Protein AF-A0A0F9GTX6-F1 (afdb_monomer_lite)

Organism: NCBI:txid412755

pLDDT: mean 75.09, std 15.59, range [43.16, 95.75]

Foldseek 3Di:
DVVVLVVLLVLLLLLLVLLVLLVVLQVPDDDDVPDSQVLSVLLSVLSVVLSVLSQVLSVLVVHDRQQPQPPNDDDPNSPPRVSRDDPDDPCVVVLVPDDSLRNLVVSLVSLVVSLVVLVVLLVDPPRDPPPPVSNVSSVSSNVSSVSSSVSSVVVNVVVVVVVVVVVD

Sequence (168 aa):
MNETINAIKQLRLQLDGLGQLVHDLRLCHPGDFSENSAEVTLAETDVFFAKGWCGQLLSQLGQKTPYKNDGKRKGIKDIEPADDHISEFEDEASYGDKNHIQKVDWLRQAIGVHKGQVLQWSMSPHTFVINQHALWCVQQIWIRLTDARMSLGFELQRISEKAEKKST

Secondary structure (DSSP, 8-state):
-HHHHHHHHHHHHHHHHHHHHHHHHHH---SS--S--HHHHHHHHHHHHHHHHHHHHHHHTTPPPS-TTTT---SGGGTS-TT---S--TTHHHHHTS-HHHHHHHHHHHHHHHHHHHHHHHH-TTTSTT-HHHHHHHHHHHHHHHHHHHHHHHHHHHHHHHHHHT--

Radius of gyration: 17.69 Å; chains: 1; bounding box: 44×30×58 Å

Structure (mmCIF, N/CA/C/O backbone):
data_AF-A0A0F9GTX6-F1
#
_entry.id   AF-A0A0F9GTX6-F1
#
loop_
_atom_site.group_PDB
_atom_site.id
_atom_site.type_symbol
_atom_site.label_atom_id
_atom_site.label_alt_id
_atom_site.label_comp_id
_atom_site.label_asym_id
_atom_site.label_entity_id
_atom_site.label_seq_id
_atom_site.pdbx_PDB_ins_code
_atom_site.Cartn_x
_atom_site.Cartn_y
_atom_site.Cartn_z
_atom_site.occupancy
_atom_site.B_iso_or_equiv
_atom_site.auth_seq_id
_atom_site.auth_comp_id
_atom_site.auth_asym_id
_atom_site.auth_atom_id
_atom_site.pdbx_PDB_model_num
ATOM 1 N N . MET A 1 1 ? -20.069 -2.301 12.015 1.00 63.44 1 MET A N 1
ATOM 2 C CA . MET A 1 1 ? -18.790 -2.142 12.752 1.00 63.44 1 MET A CA 1
ATOM 3 C C . MET A 1 1 ? -17.886 -3.367 12.599 1.00 63.44 1 MET A C 1
ATOM 5 O O . MET A 1 1 ? -16.752 -3.193 12.177 1.00 63.44 1 MET A O 1
ATOM 9 N N . ASN A 1 2 ? -18.380 -4.594 12.833 1.00 69.88 2 ASN A N 1
ATOM 10 C CA . ASN A 1 2 ? -17.598 -5.826 12.604 1.00 69.88 2 ASN A CA 1
ATOM 11 C C . ASN A 1 2 ? -17.135 -6.009 11.145 1.00 69.88 2 ASN A C 1
ATOM 13 O O . ASN A 1 2 ? -15.995 -6.396 10.917 1.00 69.88 2 ASN A O 1
ATOM 17 N N . GLU A 1 3 ? -17.969 -5.664 10.162 1.00 77.12 3 GLU A N 1
ATOM 18 C CA . GLU A 1 3 ? -17.599 -5.728 8.737 1.00 77.12 3 GLU A CA 1
ATOM 19 C C . GLU A 1 3 ? -16.444 -4.782 8.386 1.00 77.12 3 GLU A C 1
ATOM 21 O O . GLU A 1 3 ? -15.492 -5.190 7.731 1.00 77.12 3 GLU A O 1
ATOM 26 N N . THR A 1 4 ? -16.468 -3.543 8.890 1.00 78.00 4 THR A N 1
ATOM 27 C CA . THR A 1 4 ? -15.378 -2.570 8.715 1.00 78.00 4 THR A CA 1
ATOM 28 C C . THR A 1 4 ? -14.076 -3.069 9.334 1.00 78.00 4 THR A C 1
ATOM 30 O O . THR A 1 4 ? -13.023 -2.976 8.715 1.00 78.00 4 THR A O 1
ATOM 33 N N . ILE A 1 5 ? -14.139 -3.633 10.543 1.00 80.38 5 ILE A N 1
ATOM 34 C CA . ILE A 1 5 ? -12.968 -4.199 11.223 1.00 80.38 5 ILE A CA 1
ATOM 35 C C . ILE A 1 5 ? -12.374 -5.352 10.407 1.00 80.38 5 ILE A C 1
ATOM 37 O O . ILE A 1 5 ? -11.158 -5.406 10.229 1.00 80.38 5 ILE A O 1
ATOM 41 N N . A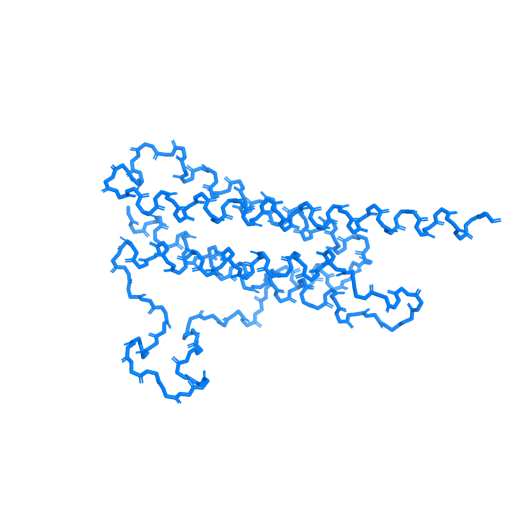SN A 1 6 ? -13.214 -6.245 9.882 1.00 79.75 6 ASN A N 1
ATOM 42 C CA . ASN A 1 6 ? -12.761 -7.338 9.026 1.00 79.75 6 ASN A CA 1
ATOM 43 C C . ASN A 1 6 ? -12.155 -6.813 7.721 1.00 79.75 6 ASN A C 1
ATOM 45 O O . ASN A 1 6 ? -11.093 -7.282 7.328 1.00 79.75 6 ASN A O 1
ATOM 49 N N . ALA A 1 7 ? -12.756 -5.797 7.099 1.00 82.44 7 ALA A N 1
ATOM 50 C CA . ALA A 1 7 ? -12.213 -5.166 5.899 1.00 82.44 7 ALA A CA 1
ATOM 51 C C . ALA A 1 7 ? -10.832 -4.528 6.144 1.00 82.44 7 ALA A C 1
ATOM 53 O O . ALA A 1 7 ? -9.935 -4.680 5.321 1.00 82.44 7 ALA A O 1
ATOM 54 N N . ILE A 1 8 ? -10.618 -3.880 7.296 1.00 83.31 8 ILE A N 1
ATOM 55 C CA . ILE A 1 8 ? -9.309 -3.310 7.663 1.00 83.31 8 ILE A CA 1
ATOM 56 C C . ILE A 1 8 ? -8.273 -4.417 7.914 1.00 83.31 8 ILE A C 1
ATOM 58 O O . ILE A 1 8 ? -7.119 -4.275 7.512 1.00 83.31 8 ILE A O 1
ATOM 62 N N . LYS A 1 9 ? -8.669 -5.530 8.549 1.00 82.56 9 LYS A N 1
ATOM 63 C CA . LYS A 1 9 ? -7.791 -6.699 8.736 1.00 82.56 9 LYS A CA 1
ATOM 64 C C . LYS A 1 9 ? -7.386 -7.319 7.398 1.00 82.56 9 LYS A C 1
ATOM 66 O O . LYS A 1 9 ? -6.206 -7.577 7.196 1.00 82.56 9 LYS A O 1
ATOM 71 N N . GLN A 1 10 ? -8.336 -7.495 6.481 1.00 81.00 10 GLN A N 1
ATOM 72 C CA . GLN A 1 10 ? -8.058 -8.016 5.141 1.00 81.00 10 GLN A CA 1
ATOM 73 C C . GLN A 1 10 ? -7.152 -7.078 4.343 1.00 81.00 10 GLN A C 1
ATOM 75 O O . GLN A 1 10 ? -6.158 -7.529 3.785 1.00 81.00 10 GLN A O 1
ATOM 80 N N . LEU A 1 11 ? -7.412 -5.766 4.375 1.00 84.81 11 LEU A N 1
ATOM 81 C CA . LEU A 1 11 ? -6.535 -4.785 3.737 1.00 84.81 11 LEU A CA 1
ATOM 82 C C . LEU A 1 11 ? -5.106 -4.864 4.289 1.00 84.81 11 LEU A C 1
ATOM 84 O O . LEU A 1 11 ? -4.151 -4.834 3.524 1.00 84.81 11 LEU A O 1
ATOM 88 N N . ARG A 1 12 ? -4.943 -4.976 5.611 1.00 85.25 12 ARG A N 1
ATOM 89 C CA . ARG A 1 12 ? -3.621 -5.091 6.238 1.00 85.25 12 ARG A CA 1
ATOM 90 C C . ARG A 1 12 ? -2.838 -6.294 5.702 1.00 85.25 12 ARG A C 1
ATOM 92 O O . ARG A 1 12 ? -1.656 -6.136 5.414 1.00 85.25 12 ARG A O 1
ATOM 99 N N . LEU A 1 13 ? -3.489 -7.451 5.563 1.00 80.94 13 LEU A N 1
ATOM 100 C CA . LEU A 1 13 ? -2.882 -8.643 4.966 1.00 80.94 13 LEU A CA 1
ATOM 101 C C . LEU A 1 13 ? -2.507 -8.372 3.508 1.00 80.94 13 LEU A C 1
ATOM 103 O O . LEU A 1 13 ? -1.362 -8.558 3.119 1.00 80.94 13 LEU A O 1
ATOM 107 N N . GLN A 1 14 ? -3.437 -7.842 2.715 1.00 81.88 14 GLN A N 1
ATOM 108 C CA . GLN A 1 14 ? -3.191 -7.545 1.303 1.00 81.88 14 GLN A CA 1
ATOM 109 C C . GLN A 1 14 ? -2.011 -6.581 1.099 1.00 81.88 14 GLN A C 1
ATOM 111 O O . GLN A 1 14 ? -1.205 -6.775 0.194 1.00 81.88 14 GLN A O 1
ATOM 116 N N . LE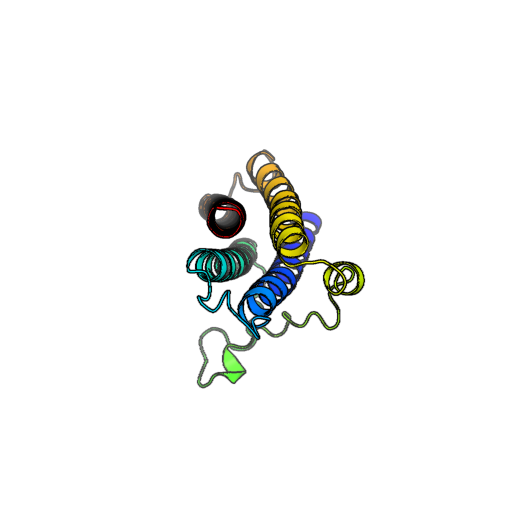U A 1 15 ? -1.861 -5.577 1.967 1.00 85.56 15 LEU A N 1
ATOM 117 C CA . LEU A 1 15 ? -0.717 -4.662 1.943 1.00 85.56 15 LEU A CA 1
ATOM 118 C C . LEU A 1 15 ? 0.602 -5.340 2.316 1.00 85.56 15 LEU A C 1
ATOM 120 O O . LEU A 1 15 ? 1.641 -4.924 1.817 1.00 85.56 15 LEU A O 1
ATOM 124 N N . ASP A 1 16 ? 0.579 -6.365 3.163 1.00 83.12 16 ASP A N 1
ATOM 125 C CA . ASP A 1 16 ? 1.771 -7.153 3.470 1.00 83.12 16 ASP A CA 1
ATOM 126 C C . ASP A 1 16 ? 2.262 -7.924 2.244 1.00 83.12 16 ASP A C 1
ATOM 128 O O . ASP A 1 16 ? 3.421 -7.800 1.855 1.00 83.12 16 ASP A O 1
ATOM 132 N N . GLY A 1 17 ? 1.348 -8.627 1.571 1.00 78.31 17 GLY A N 1
ATOM 133 C CA . GLY A 1 17 ? 1.663 -9.337 0.334 1.00 78.31 17 GLY A CA 1
ATOM 134 C C . GLY A 1 17 ? 2.125 -8.396 -0.779 1.00 78.31 17 GLY A C 1
ATOM 135 O O . GLY A 1 17 ? 3.135 -8.652 -1.423 1.00 78.31 17 GLY A O 1
ATOM 136 N N . LEU A 1 18 ? 1.463 -7.247 -0.956 1.00 82.94 18 LEU A N 1
ATOM 137 C CA . LEU A 1 18 ? 1.922 -6.228 -1.906 1.00 82.94 18 LEU A CA 1
ATOM 138 C C . LEU A 1 18 ? 3.297 -5.667 -1.535 1.00 82.94 18 LEU A C 1
ATOM 140 O O . LEU A 1 18 ? 4.118 -5.462 -2.423 1.00 82.94 18 LEU A O 1
ATOM 144 N N . GLY A 1 19 ? 3.563 -5.439 -0.247 1.00 84.50 19 GLY A N 1
ATOM 145 C CA . GLY A 1 19 ? 4.873 -5.007 0.238 1.00 84.50 19 GLY A CA 1
ATOM 146 C C . GLY A 1 19 ? 5.965 -6.013 -0.118 1.00 84.50 19 GLY A C 1
ATOM 147 O O . GLY A 1 19 ? 7.012 -5.616 -0.626 1.00 84.50 19 GLY A O 1
ATOM 148 N N . GLN A 1 20 ? 5.686 -7.308 0.048 1.00 82.25 20 GLN A N 1
ATOM 149 C CA . GLN A 1 20 ? 6.598 -8.380 -0.346 1.00 82.25 20 GLN A CA 1
ATOM 150 C C . GLN A 1 20 ? 6.825 -8.417 -1.865 1.00 82.25 20 GLN A C 1
ATOM 152 O O . GLN A 1 20 ? 7.965 -8.480 -2.307 1.00 82.25 20 GLN A O 1
ATOM 157 N N . LEU A 1 21 ? 5.781 -8.268 -2.684 1.00 83.50 21 LEU A N 1
ATOM 158 C CA . LEU A 1 21 ? 5.935 -8.244 -4.145 1.00 83.50 21 LEU A CA 1
ATOM 159 C C . LEU A 1 21 ? 6.729 -7.022 -4.646 1.00 83.50 21 LEU A C 1
ATOM 161 O O . LEU A 1 21 ? 7.483 -7.131 -5.619 1.00 83.50 21 LEU A O 1
ATOM 165 N N . VAL A 1 22 ? 6.588 -5.861 -3.990 1.00 83.81 22 VAL A N 1
ATOM 166 C CA . VAL A 1 22 ? 7.416 -4.667 -4.259 1.00 83.81 22 VAL A CA 1
ATOM 167 C C . VAL A 1 22 ? 8.860 -4.896 -3.797 1.00 83.81 22 VAL A C 1
ATOM 169 O O . VAL A 1 22 ? 9.800 -4.498 -4.485 1.00 83.81 22 VAL A O 1
ATOM 172 N N . HIS A 1 23 ? 9.060 -5.573 -2.667 1.00 82.94 23 HIS A N 1
ATOM 173 C CA . HIS A 1 23 ? 10.386 -5.976 -2.207 1.00 82.94 23 HIS A CA 1
ATOM 174 C C . HIS A 1 23 ? 11.064 -6.933 -3.198 1.00 82.94 23 HIS A C 1
ATOM 176 O O . HIS A 1 23 ? 12.230 -6.753 -3.544 1.00 82.94 23 HIS A O 1
ATOM 182 N N . ASP A 1 24 ? 10.332 -7.908 -3.725 1.00 79.38 24 ASP A N 1
ATOM 183 C CA . ASP A 1 24 ? 10.853 -8.862 -4.703 1.00 79.38 24 ASP A CA 1
ATOM 184 C C . ASP A 1 24 ? 11.167 -8.175 -6.035 1.00 79.38 24 ASP A C 1
ATOM 186 O O . ASP A 1 24 ? 12.193 -8.458 -6.657 1.00 79.38 24 ASP A O 1
ATOM 190 N N . LEU A 1 25 ? 10.352 -7.190 -6.439 1.00 79.44 25 LEU A N 1
ATOM 191 C CA . LEU A 1 25 ? 10.641 -6.330 -7.589 1.00 79.44 25 LEU A CA 1
ATOM 192 C C . LEU A 1 25 ? 12.011 -5.651 -7.455 1.00 79.44 25 LEU A C 1
ATOM 194 O O . LEU A 1 25 ? 12.743 -5.561 -8.440 1.00 79.44 25 LEU A O 1
ATOM 198 N N . ARG A 1 26 ? 12.364 -5.211 -6.242 1.00 73.75 26 ARG A N 1
ATOM 199 C CA . ARG A 1 26 ? 13.673 -4.625 -5.925 1.00 73.75 26 ARG A CA 1
ATOM 200 C C . ARG A 1 26 ? 14.804 -5.653 -6.036 1.00 73.75 26 ARG A C 1
ATOM 202 O O . ARG A 1 26 ? 15.900 -5.303 -6.458 1.00 73.75 26 ARG A O 1
ATOM 209 N N . LEU A 1 27 ? 14.565 -6.909 -5.653 1.00 69.44 27 LEU A N 1
ATOM 210 C CA . LEU A 1 27 ? 15.589 -7.963 -5.621 1.00 69.44 27 LEU A CA 1
ATOM 211 C C . LEU A 1 27 ? 15.826 -8.662 -6.973 1.00 69.44 27 LEU A C 1
ATOM 213 O O . LEU A 1 27 ? 16.915 -9.189 -7.198 1.00 69.44 27 LEU A O 1
ATOM 217 N N . CYS A 1 28 ? 14.855 -8.666 -7.892 1.00 60.03 28 CYS A N 1
ATOM 218 C CA . CYS A 1 28 ? 14.919 -9.380 -9.177 1.00 60.03 28 CYS A CA 1
ATOM 219 C C . CYS A 1 28 ? 15.858 -8.769 -10.252 1.00 60.03 28 CYS A C 1
ATOM 221 O O . CYS A 1 28 ? 15.598 -8.927 -11.446 1.00 60.03 28 CYS A O 1
ATOM 223 N N . HIS A 1 29 ? 16.973 -8.125 -9.887 1.00 54.94 29 HIS A N 1
ATOM 224 C CA . HIS A 1 29 ? 17.913 -7.527 -10.849 1.00 54.94 29 HIS A CA 1
ATOM 225 C C . HIS A 1 29 ? 19.260 -8.274 -10.980 1.00 54.94 29 HIS A C 1
ATOM 227 O O . HIS A 1 29 ? 20.263 -7.838 -10.412 1.00 54.94 29 HIS A O 1
ATOM 233 N N . PRO A 1 30 ? 19.360 -9.326 -11.817 1.00 43.56 30 PRO A N 1
ATOM 234 C CA . PRO A 1 30 ? 20.622 -9.754 -12.403 1.00 43.56 30 PRO A CA 1
ATOM 235 C C . PRO A 1 30 ? 20.769 -9.126 -13.806 1.00 43.56 30 PRO A C 1
ATOM 237 O O . PRO A 1 30 ? 20.294 -9.679 -14.792 1.00 43.56 30 PRO A O 1
ATOM 240 N N . GLY A 1 31 ? 21.421 -7.960 -13.905 1.00 44.38 31 GLY A N 1
ATOM 241 C CA . GLY A 1 31 ? 21.906 -7.402 -15.182 1.00 44.38 31 GLY A CA 1
ATOM 242 C C . GLY A 1 31 ? 21.408 -5.995 -15.548 1.00 44.38 31 GLY A C 1
ATOM 243 O O . GLY A 1 31 ? 20.209 -5.755 -15.649 1.00 44.38 31 GLY A O 1
ATOM 244 N N . ASP A 1 32 ? 22.367 -5.085 -15.770 1.00 45.84 32 ASP A N 1
ATOM 245 C CA . ASP A 1 32 ? 22.337 -3.778 -16.471 1.00 45.84 32 ASP A CA 1
ATOM 246 C C . ASP A 1 32 ? 21.283 -2.704 -16.124 1.00 45.84 32 ASP A C 1
ATOM 248 O O . ASP A 1 32 ? 21.418 -1.553 -16.539 1.00 45.84 32 ASP A O 1
ATOM 252 N N . PHE A 1 33 ? 20.274 -3.015 -15.315 1.00 51.44 33 PHE A N 1
ATOM 253 C CA . PHE A 1 33 ? 19.375 -2.045 -14.677 1.00 51.44 33 PHE A CA 1
ATOM 254 C C . PHE A 1 33 ? 19.726 -1.875 -13.190 1.00 51.44 33 PHE A C 1
ATOM 256 O O . PHE A 1 33 ? 18.849 -1.647 -12.365 1.00 51.44 33 PHE A O 1
ATOM 263 N N . SER A 1 34 ? 21.018 -2.005 -12.860 1.00 44.06 34 SER A N 1
ATOM 264 C CA . SER A 1 34 ? 21.609 -2.252 -11.532 1.00 44.06 34 SER A CA 1
ATOM 265 C C . SER A 1 34 ? 21.474 -1.137 -10.488 1.00 44.06 34 SER A C 1
ATOM 267 O O . SER A 1 34 ? 22.258 -1.076 -9.545 1.00 44.06 34 SER A O 1
ATOM 269 N N . GLU A 1 35 ? 20.505 -0.250 -10.624 1.00 52.47 35 GLU A N 1
ATOM 270 C CA . GLU A 1 35 ? 20.173 0.694 -9.572 1.00 52.47 35 GLU A CA 1
ATOM 271 C C . GLU A 1 35 ? 18.792 0.324 -9.073 1.00 52.47 35 GLU A C 1
ATOM 273 O O . GLU A 1 35 ? 17.799 0.630 -9.750 1.00 52.47 35 GLU A O 1
ATOM 278 N N . ASN A 1 36 ? 18.765 -0.327 -7.899 1.00 59.59 36 ASN A N 1
ATOM 279 C CA . ASN A 1 36 ? 17.603 -0.355 -7.017 1.00 59.59 36 ASN A CA 1
ATOM 280 C C . ASN A 1 36 ? 16.967 1.022 -7.094 1.00 59.59 36 ASN A C 1
ATOM 282 O O . ASN A 1 36 ? 17.553 2.006 -6.636 1.00 59.59 36 ASN A O 1
ATOM 286 N N . SER A 1 37 ? 15.823 1.094 -7.759 1.00 71.50 37 SER A N 1
ATOM 287 C CA . SER A 1 37 ? 15.142 2.357 -7.932 1.00 71.50 37 SER A CA 1
ATOM 288 C C . SER A 1 37 ? 14.826 2.887 -6.536 1.00 71.50 37 SER A C 1
ATOM 290 O O . SER A 1 37 ? 14.237 2.189 -5.697 1.00 71.50 37 SER A O 1
ATOM 292 N N . ALA A 1 38 ? 15.280 4.110 -6.259 1.00 83.75 38 ALA A N 1
ATOM 293 C CA . ALA A 1 38 ? 14.916 4.796 -5.030 1.00 83.75 38 ALA A CA 1
ATOM 294 C C . ALA A 1 38 ? 13.385 4.866 -4.929 1.00 83.75 38 ALA A C 1
ATOM 296 O O . ALA A 1 38 ? 12.826 4.721 -3.850 1.00 83.75 38 ALA A O 1
ATOM 297 N N . GLU A 1 39 ? 12.711 4.971 -6.072 1.00 87.44 39 GLU A N 1
ATOM 298 C CA . GLU A 1 39 ? 11.265 4.970 -6.226 1.00 87.44 39 GLU A CA 1
ATOM 299 C C . GLU A 1 39 ? 10.623 3.626 -5.827 1.00 87.44 39 GLU A C 1
ATOM 301 O O . GLU A 1 39 ? 9.638 3.623 -5.094 1.00 87.44 39 GLU A O 1
ATOM 306 N N . VAL A 1 40 ? 11.190 2.476 -6.204 1.00 85.75 40 VAL A N 1
ATOM 307 C CA . VAL A 1 40 ? 10.708 1.152 -5.759 1.00 85.75 40 VAL A CA 1
ATOM 308 C C . VAL A 1 40 ? 10.889 0.993 -4.247 1.00 85.75 40 VAL A C 1
ATOM 310 O O . VAL A 1 40 ? 10.001 0.483 -3.568 1.00 85.75 40 VAL A O 1
ATOM 313 N N . THR A 1 41 ? 11.995 1.499 -3.695 1.00 87.06 41 THR A N 1
ATOM 314 C CA . THR A 1 41 ? 12.255 1.478 -2.243 1.00 87.06 41 THR A CA 1
ATOM 315 C C . THR A 1 41 ? 11.286 2.384 -1.474 1.00 87.06 41 THR A C 1
ATOM 317 O O . THR A 1 41 ? 10.803 2.026 -0.396 1.00 87.06 41 THR A O 1
ATOM 320 N N . LEU A 1 42 ? 10.973 3.558 -2.025 1.00 89.81 42 LEU A N 1
ATOM 321 C CA . LEU A 1 42 ? 9.962 4.461 -1.479 1.00 89.81 42 LEU A CA 1
ATOM 322 C C . LEU A 1 42 ? 8.574 3.818 -1.534 1.00 89.81 42 LEU A C 1
ATOM 324 O O . LEU A 1 42 ? 7.867 3.826 -0.530 1.00 89.81 42 LEU A O 1
ATOM 328 N N . ALA A 1 43 ? 8.224 3.175 -2.652 1.00 91.12 43 ALA A N 1
ATOM 329 C CA . ALA A 1 43 ? 6.962 2.457 -2.788 1.00 91.12 43 ALA A CA 1
ATOM 330 C C . ALA A 1 43 ? 6.822 1.330 -1.756 1.00 91.12 43 ALA A C 1
ATOM 332 O O . ALA A 1 43 ? 5.786 1.232 -1.102 1.00 91.12 43 ALA A O 1
ATOM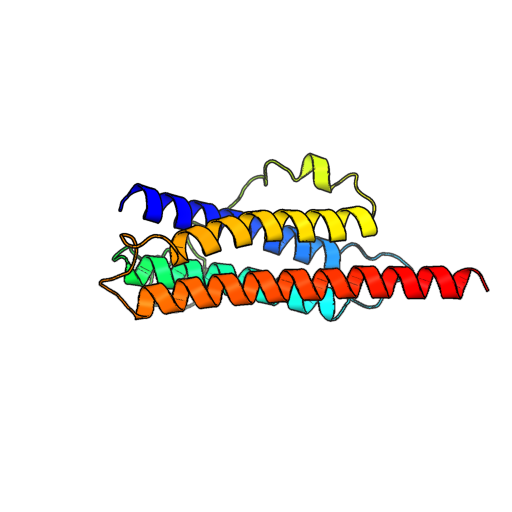 333 N N . GLU A 1 44 ? 7.869 0.523 -1.563 1.00 90.50 44 GLU A N 1
ATOM 334 C CA . GLU A 1 44 ? 7.924 -0.523 -0.534 1.00 90.50 44 GLU A CA 1
ATOM 335 C C . GLU A 1 44 ? 7.672 0.066 0.861 1.00 90.50 44 GLU A C 1
ATOM 337 O O . GLU A 1 44 ? 6.803 -0.389 1.609 1.00 90.50 44 GLU A O 1
ATOM 342 N N . THR A 1 45 ? 8.408 1.130 1.188 1.00 89.62 45 THR A N 1
ATOM 343 C CA . THR A 1 45 ? 8.328 1.813 2.483 1.00 89.62 45 THR A CA 1
ATOM 344 C C . THR A 1 45 ? 6.922 2.348 2.746 1.00 89.62 45 THR A C 1
ATOM 346 O O . THR A 1 45 ? 6.364 2.139 3.826 1.00 89.62 45 THR A O 1
ATOM 349 N N . ASP A 1 46 ? 6.317 3.008 1.760 1.00 93.12 46 ASP A N 1
ATOM 350 C CA . ASP A 1 46 ? 4.982 3.578 1.894 1.00 93.12 46 ASP A CA 1
ATOM 351 C C . ASP A 1 46 ? 3.897 2.497 2.014 1.00 93.12 46 ASP A C 1
ATOM 353 O O . ASP A 1 46 ? 2.975 2.651 2.821 1.00 93.12 46 ASP A O 1
ATOM 357 N N . VAL A 1 47 ? 4.018 1.368 1.306 1.00 89.56 47 VAL A N 1
ATOM 358 C CA . VAL A 1 47 ? 3.098 0.227 1.463 1.00 89.56 47 VAL A CA 1
ATOM 359 C C . VAL A 1 47 ? 3.173 -0.345 2.884 1.00 89.56 47 VAL A C 1
ATOM 361 O O . VAL A 1 47 ? 2.136 -0.531 3.532 1.00 89.56 47 VAL A O 1
ATOM 364 N N . PHE A 1 48 ? 4.376 -0.536 3.434 1.00 89.06 48 PHE A N 1
ATOM 365 C CA . PHE A 1 48 ? 4.527 -0.996 4.818 1.00 89.06 48 PHE A CA 1
ATOM 366 C C . PHE A 1 48 ? 4.054 0.036 5.849 1.00 89.06 48 PHE A C 1
ATOM 368 O O . PHE A 1 48 ? 3.466 -0.335 6.871 1.00 89.06 48 PHE A O 1
ATOM 375 N N . PHE A 1 49 ? 4.219 1.335 5.593 1.00 91.56 49 PHE A N 1
ATOM 376 C CA . PHE A 1 49 ? 3.629 2.359 6.454 1.00 91.56 49 PHE A CA 1
ATOM 377 C C . PHE A 1 49 ? 2.102 2.355 6.398 1.00 91.56 49 PHE A C 1
ATOM 379 O O . PHE A 1 49 ? 1.466 2.462 7.450 1.00 91.56 49 PHE A O 1
ATOM 386 N N . ALA A 1 50 ? 1.494 2.172 5.223 1.00 91.62 50 ALA A N 1
ATOM 387 C CA . ALA A 1 50 ? 0.046 2.012 5.100 1.00 91.62 50 ALA A CA 1
ATOM 388 C C . ALA A 1 50 ? -0.455 0.809 5.923 1.00 91.62 50 ALA A C 1
ATOM 390 O O . ALA A 1 50 ? -1.436 0.927 6.665 1.00 91.62 50 ALA A O 1
ATOM 391 N N . LYS A 1 51 ? 0.267 -0.320 5.884 1.00 89.06 51 LYS A N 1
ATOM 392 C CA . LYS A 1 51 ? 0.008 -1.493 6.736 1.00 89.06 51 LYS A CA 1
ATOM 393 C C . LYS A 1 51 ? 0.096 -1.148 8.230 1.00 89.06 51 LYS A C 1
ATOM 395 O O . LYS A 1 51 ? -0.794 -1.507 9.006 1.00 89.06 51 LYS A O 1
ATOM 400 N N . GLY A 1 52 ? 1.129 -0.411 8.642 1.00 88.38 52 GLY A N 1
ATOM 401 C CA . GLY A 1 52 ? 1.294 0.063 10.020 1.00 88.38 52 GLY A CA 1
ATOM 402 C C . GLY A 1 52 ? 0.112 0.915 10.498 1.00 88.38 52 GLY A C 1
ATOM 403 O O . GLY A 1 52 ? -0.445 0.668 11.573 1.00 88.38 52 GLY A O 1
ATOM 404 N N . TRP A 1 53 ? -0.345 1.851 9.665 1.00 90.56 53 TRP A N 1
ATOM 405 C CA . TRP A 1 53 ? -1.518 2.678 9.956 1.00 90.56 53 TRP A CA 1
ATOM 406 C C . TRP A 1 53 ? -2.826 1.882 10.015 1.00 90.56 53 TRP A C 1
ATOM 408 O O . TRP A 1 53 ? -3.691 2.224 10.821 1.00 90.56 53 TRP A O 1
ATOM 418 N N . CYS A 1 54 ? -2.963 0.782 9.266 1.00 87.06 54 CYS A N 1
ATOM 419 C CA . CYS A 1 54 ? -4.085 -0.149 9.444 1.00 87.06 54 CYS A CA 1
ATOM 420 C C . CYS A 1 54 ? -4.081 -0.765 10.852 1.00 87.06 54 CYS A C 1
ATOM 422 O O . CYS A 1 54 ? -5.125 -0.868 11.493 1.00 87.06 54 CYS A O 1
ATOM 424 N N . GLY A 1 55 ? -2.905 -1.125 11.376 1.00 85.50 55 GLY A N 1
ATOM 425 C CA . GLY A 1 55 ? -2.754 -1.578 12.762 1.00 85.50 55 GLY A CA 1
ATOM 426 C C . GLY A 1 55 ? -3.164 -0.518 13.785 1.00 85.50 55 GLY A C 1
ATOM 427 O O . GLY A 1 55 ? -3.890 -0.821 14.734 1.00 85.50 55 GLY A O 1
ATOM 428 N N . GLN A 1 56 ? -2.752 0.730 13.562 1.00 86.75 56 GLN A N 1
ATOM 429 C CA . GLN A 1 56 ? -3.136 1.845 14.424 1.00 86.75 56 GLN A CA 1
ATOM 430 C C . GLN A 1 56 ? -4.648 2.100 14.382 1.00 86.75 56 GLN A C 1
ATOM 432 O O . GLN A 1 56 ? -5.269 2.278 15.429 1.00 86.75 56 GLN A O 1
ATOM 437 N N . LEU A 1 57 ? -5.258 2.042 13.197 1.00 87.00 57 LEU A N 1
ATOM 438 C CA . LEU A 1 57 ? -6.702 2.174 13.018 1.00 87.00 57 LEU A CA 1
ATOM 439 C C . LEU A 1 57 ? -7.473 1.088 13.782 1.00 87.00 57 LEU A C 1
ATOM 441 O O . LEU A 1 57 ? -8.438 1.393 14.478 1.00 87.00 57 LEU A O 1
ATOM 445 N N . LEU A 1 58 ? -7.024 -0.168 13.710 1.00 84.81 58 LEU A N 1
ATOM 446 C CA . LEU A 1 58 ? -7.620 -1.276 14.463 1.00 84.81 58 LEU A CA 1
ATOM 447 C C . LEU A 1 58 ? -7.545 -1.047 15.980 1.00 84.81 58 LEU A C 1
ATOM 449 O O . LEU A 1 58 ? -8.533 -1.279 16.676 1.00 84.81 58 LEU A O 1
ATOM 453 N N . SER A 1 59 ? -6.417 -0.529 16.475 1.00 83.88 59 SER A N 1
ATOM 454 C CA . SER A 1 59 ? -6.254 -0.150 17.885 1.00 83.88 59 SER A CA 1
ATOM 455 C C . SER A 1 59 ? -7.266 0.923 18.309 1.00 83.88 59 SER A C 1
ATOM 457 O O . SER A 1 59 ? -7.935 0.781 19.333 1.00 83.88 59 SER A O 1
ATOM 459 N N . GLN A 1 60 ? -7.482 1.947 17.474 1.00 83.31 60 GLN A N 1
ATOM 460 C CA . GLN A 1 60 ? -8.499 2.980 17.726 1.00 83.31 60 GLN A CA 1
ATOM 461 C C . GLN A 1 60 ? -9.937 2.444 17.724 1.00 83.31 60 GLN A C 1
ATOM 463 O O . GLN A 1 60 ? -10.815 3.036 18.349 1.00 83.31 60 GLN A O 1
ATOM 468 N N . LEU A 1 61 ? -10.178 1.322 17.044 1.00 81.38 61 LEU A N 1
ATOM 469 C CA . LEU A 1 61 ? -11.459 0.613 17.016 1.00 81.38 61 LEU A CA 1
ATOM 470 C C . LEU A 1 61 ? -11.598 -0.425 18.145 1.00 81.38 61 LEU A C 1
ATOM 472 O O . LEU A 1 61 ? -12.518 -1.243 18.124 1.00 81.38 61 LEU A O 1
ATOM 476 N N . GLY A 1 62 ? -10.690 -0.417 19.126 1.00 79.19 62 GLY A N 1
ATOM 477 C CA . GLY A 1 62 ? -10.732 -1.310 20.285 1.00 79.19 62 GLY A CA 1
ATOM 478 C C . GLY A 1 62 ? -10.349 -2.758 19.974 1.00 79.19 62 GLY A C 1
ATOM 479 O O . GLY A 1 62 ? -10.601 -3.647 20.787 1.00 79.19 62 GLY A O 1
ATOM 480 N N . GLN A 1 63 ? -9.753 -3.026 18.809 1.00 78.88 63 GLN A N 1
ATOM 481 C CA . GLN A 1 63 ? -9.175 -4.335 18.515 1.00 78.88 63 GLN A CA 1
ATOM 482 C C . GLN A 1 63 ? -7.801 -4.446 19.174 1.00 78.88 63 GLN A C 1
ATOM 484 O O . GLN A 1 63 ? -7.022 -3.493 19.174 1.00 78.88 63 GLN A O 1
ATOM 489 N N . LYS A 1 64 ? -7.482 -5.630 19.714 1.00 65.94 64 LYS A N 1
ATOM 490 C CA . LYS A 1 64 ? -6.116 -5.914 20.164 1.00 65.94 64 LYS A CA 1
ATOM 491 C C . LYS A 1 64 ? -5.166 -5.734 18.983 1.00 65.94 64 LYS A C 1
ATOM 493 O O . LYS A 1 64 ? -5.450 -6.199 17.879 1.00 65.94 64 LYS A O 1
ATOM 498 N N . THR A 1 65 ? -4.056 -5.044 19.224 1.00 56.34 65 THR A N 1
ATOM 499 C CA . THR A 1 65 ? -2.957 -4.981 18.265 1.00 56.34 65 THR A CA 1
ATOM 500 C C . THR A 1 65 ? -2.478 -6.416 17.989 1.00 56.34 65 THR A C 1
ATOM 502 O O . THR A 1 65 ? -2.491 -7.248 18.898 1.00 56.34 65 THR A O 1
ATOM 505 N N . PRO A 1 66 ? -2.063 -6.751 16.757 1.00 54.25 66 PRO A N 1
ATOM 506 C CA . PRO A 1 66 ? -1.658 -8.121 16.411 1.00 54.25 66 PRO A CA 1
ATOM 507 C C . PRO A 1 66 ? -0.308 -8.531 17.023 1.00 54.25 66 PRO A C 1
ATOM 509 O O . PRO A 1 66 ? 0.196 -9.623 16.771 1.00 54.25 66 PRO A O 1
ATOM 512 N N . TYR A 1 67 ? 0.299 -7.672 17.845 1.00 52.59 67 TYR A N 1
ATOM 513 C CA . TYR A 1 67 ? 1.517 -7.976 18.585 1.00 52.59 67 TYR A CA 1
ATOM 514 C C . TYR A 1 67 ? 1.144 -8.619 19.922 1.00 52.59 67 TYR A C 1
ATOM 516 O O . TYR A 1 67 ? 0.587 -7.966 20.805 1.00 52.59 67 TYR A O 1
ATOM 524 N N . LYS A 1 68 ? 1.480 -9.903 20.092 1.00 49.22 68 LYS A N 1
ATOM 525 C CA . LYS A 1 68 ? 1.154 -10.686 21.301 1.00 49.22 68 LYS A CA 1
ATOM 526 C C . LYS A 1 68 ? 1.649 -10.047 22.611 1.00 49.22 68 LYS A C 1
ATOM 528 O O . LYS A 1 68 ? 1.024 -10.261 23.645 1.00 49.22 68 LYS A O 1
ATOM 533 N N . ASN A 1 69 ? 2.729 -9.256 22.565 1.00 48.53 69 ASN A N 1
ATOM 534 C CA . ASN A 1 69 ? 3.448 -8.731 23.735 1.00 48.53 69 ASN A CA 1
ATOM 535 C C . ASN A 1 69 ? 3.541 -7.193 23.766 1.00 48.53 69 ASN A C 1
ATOM 537 O O . ASN A 1 69 ? 4.601 -6.628 24.050 1.00 48.53 69 ASN A O 1
ATOM 541 N N . ASP A 1 70 ? 2.450 -6.484 23.479 1.00 45.41 70 ASP A N 1
ATOM 542 C CA . ASP A 1 70 ? 2.435 -5.022 23.583 1.00 45.41 70 ASP A CA 1
ATOM 543 C C . ASP A 1 70 ? 2.775 -4.543 25.017 1.00 45.41 70 ASP A C 1
ATOM 545 O O . ASP A 1 70 ? 2.208 -5.020 25.999 1.00 45.41 70 ASP A O 1
ATOM 549 N N . GLY A 1 71 ? 3.767 -3.654 25.157 1.00 49.78 71 GLY A N 1
ATOM 550 C CA . GLY A 1 71 ? 4.247 -3.146 26.455 1.00 49.78 71 GLY A CA 1
ATOM 551 C C . GLY A 1 71 ? 5.210 -4.043 27.259 1.00 49.78 71 GLY A C 1
ATOM 552 O O . GLY A 1 71 ? 5.673 -3.619 28.317 1.00 49.78 71 GLY A O 1
ATOM 553 N N . LYS A 1 72 ? 5.560 -5.253 26.789 1.00 55.44 72 LYS A N 1
ATOM 554 C CA . LYS A 1 72 ? 6.533 -6.160 27.455 1.00 55.44 72 LYS A CA 1
ATOM 555 C C . LYS A 1 72 ? 7.563 -6.771 26.492 1.00 55.44 72 LYS A C 1
ATOM 557 O O . LYS A 1 72 ? 8.034 -7.887 26.701 1.00 55.44 72 LYS A O 1
ATOM 562 N N . ARG A 1 73 ? 7.896 -6.047 25.425 1.00 63.94 73 ARG A N 1
ATOM 563 C CA . ARG A 1 73 ? 8.760 -6.520 24.332 1.00 63.94 73 ARG A CA 1
ATOM 564 C C . ARG A 1 73 ? 10.223 -6.572 24.784 1.00 63.94 73 ARG A C 1
ATOM 566 O O . ARG A 1 73 ? 10.710 -5.596 25.353 1.00 63.94 73 ARG A O 1
ATOM 573 N N . LYS A 1 74 ? 10.921 -7.686 24.536 1.00 54.97 74 LYS A N 1
ATOM 574 C CA . LYS A 1 74 ? 12.348 -7.863 24.870 1.00 54.97 74 LYS A CA 1
ATOM 575 C C . LYS A 1 74 ? 13.212 -8.266 23.669 1.00 54.97 74 LYS A C 1
ATOM 577 O O . LYS A 1 74 ? 14.422 -8.070 23.733 1.00 54.97 74 LYS A O 1
ATOM 582 N N . GLY A 1 75 ? 12.630 -8.777 22.580 1.00 50.22 75 GLY A N 1
ATOM 583 C CA . GLY A 1 75 ? 13.373 -9.131 21.363 1.00 50.22 75 GLY A CA 1
ATOM 584 C C . GLY A 1 75 ? 12.558 -9.084 20.064 1.00 50.22 75 GLY A C 1
ATOM 585 O O . GLY A 1 75 ? 11.360 -8.821 20.076 1.00 50.22 75 GLY A O 1
ATOM 586 N N . ILE A 1 76 ? 13.220 -9.364 18.930 1.00 51.78 76 ILE A N 1
ATOM 587 C CA . ILE A 1 76 ? 12.636 -9.310 17.568 1.00 51.78 76 ILE A CA 1
ATOM 588 C C . ILE A 1 76 ? 11.405 -10.229 17.427 1.00 51.78 76 ILE A C 1
ATOM 590 O O . ILE A 1 76 ? 10.414 -9.870 16.807 1.00 51.78 76 ILE A O 1
ATOM 594 N N . LYS A 1 77 ? 11.403 -11.383 18.096 1.00 52.41 77 LYS A N 1
ATOM 595 C CA . LYS A 1 77 ? 10.255 -12.307 18.098 1.00 52.41 77 LYS A CA 1
ATOM 596 C C . LYS A 1 77 ? 9.025 -11.773 18.856 1.00 52.41 77 LYS A C 1
ATOM 598 O O . LYS A 1 77 ? 7.932 -12.293 18.683 1.00 52.41 77 LYS A O 1
ATOM 603 N N . ASP A 1 78 ? 9.184 -10.738 19.690 1.00 44.69 78 ASP A N 1
ATOM 604 C CA . ASP A 1 78 ? 8.078 -10.078 20.407 1.00 44.69 78 ASP A CA 1
ATOM 605 C C . ASP A 1 78 ? 7.424 -8.946 19.596 1.00 44.69 78 ASP A C 1
ATOM 607 O O . ASP A 1 78 ? 6.377 -8.430 19.999 1.00 44.69 78 ASP A O 1
ATOM 611 N N . ILE A 1 79 ? 8.061 -8.525 18.494 1.00 49.50 79 ILE A N 1
ATOM 612 C CA . ILE A 1 79 ? 7.566 -7.502 17.556 1.00 49.50 79 ILE A CA 1
ATOM 613 C C . ILE A 1 79 ? 7.049 -8.106 16.250 1.00 49.50 79 ILE A C 1
ATOM 615 O O . ILE A 1 79 ? 6.513 -7.359 15.438 1.00 49.50 79 ILE A O 1
ATOM 619 N N . GLU A 1 80 ? 7.177 -9.420 16.040 1.00 48.28 80 GLU A N 1
ATOM 620 C CA . GLU A 1 80 ? 6.535 -10.089 14.909 1.00 48.28 80 GLU A CA 1
ATOM 621 C C . GLU A 1 80 ? 5.007 -10.024 15.089 1.00 48.28 80 GLU A C 1
ATOM 623 O O . GLU A 1 80 ? 4.475 -10.481 16.111 1.00 48.28 80 GLU A O 1
ATOM 628 N N . PRO A 1 81 ? 4.278 -9.402 14.149 1.00 54.38 81 PRO A N 1
ATOM 629 C CA . PRO A 1 81 ? 2.826 -9.415 14.171 1.00 54.38 81 PRO A CA 1
ATOM 630 C C . PRO A 1 81 ? 2.346 -10.854 13.972 1.00 54.38 81 PRO A C 1
ATOM 632 O O . PRO A 1 81 ? 2.636 -11.473 12.956 1.00 54.38 81 PRO A O 1
ATOM 635 N N . ALA A 1 82 ? 1.601 -11.387 14.941 1.00 49.78 82 ALA A N 1
ATOM 636 C CA . ALA A 1 82 ? 1.201 -12.794 14.966 1.00 49.78 82 ALA A CA 1
ATOM 637 C C . ALA A 1 82 ? 0.235 -13.200 13.837 1.00 49.78 82 ALA A C 1
ATOM 639 O O . ALA A 1 82 ? 0.015 -14.393 13.645 1.00 49.78 82 ALA A O 1
ATOM 640 N N . ASP A 1 83 ? -0.329 -12.215 13.134 1.00 51.44 83 ASP A N 1
ATOM 641 C CA . ASP A 1 83 ? -1.348 -12.388 12.100 1.00 51.44 83 ASP A CA 1
ATOM 642 C C . ASP A 1 83 ? -0.830 -12.072 10.682 1.00 51.44 83 ASP A C 1
ATOM 644 O O . ASP A 1 83 ? -1.577 -12.240 9.726 1.00 51.44 83 ASP A O 1
ATOM 648 N N . ASP A 1 84 ? 0.421 -11.626 10.509 1.00 47.94 84 ASP A N 1
ATOM 649 C CA . ASP A 1 84 ? 0.953 -11.212 9.199 1.00 47.94 84 ASP A CA 1
ATOM 650 C C . ASP A 1 84 ? 1.729 -12.368 8.529 1.00 47.94 84 ASP A C 1
ATOM 652 O O . ASP A 1 84 ? 2.937 -12.301 8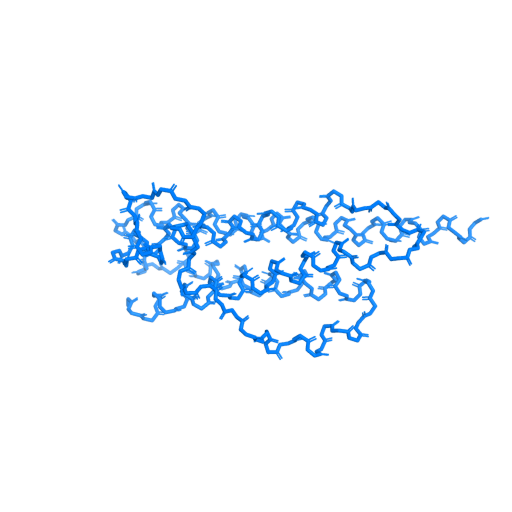.313 1.00 47.94 84 ASP A O 1
ATOM 656 N N . HIS A 1 85 ? 1.029 -13.468 8.245 1.00 49.72 85 HIS A N 1
ATOM 657 C CA . HIS A 1 85 ? 1.544 -14.558 7.415 1.00 49.72 85 HIS A CA 1
ATOM 658 C C . HIS A 1 85 ? 0.576 -14.803 6.257 1.00 49.72 85 HIS A C 1
ATOM 660 O O . HIS A 1 85 ? -0.391 -15.553 6.391 1.00 49.72 85 HIS A O 1
ATOM 666 N N . ILE A 1 86 ? 0.833 -14.171 5.113 1.00 49.16 86 ILE A N 1
ATOM 667 C CA . ILE A 1 86 ? 0.279 -14.642 3.844 1.00 49.16 86 ILE A CA 1
ATOM 668 C C . ILE A 1 86 ? 1.146 -15.818 3.402 1.00 49.16 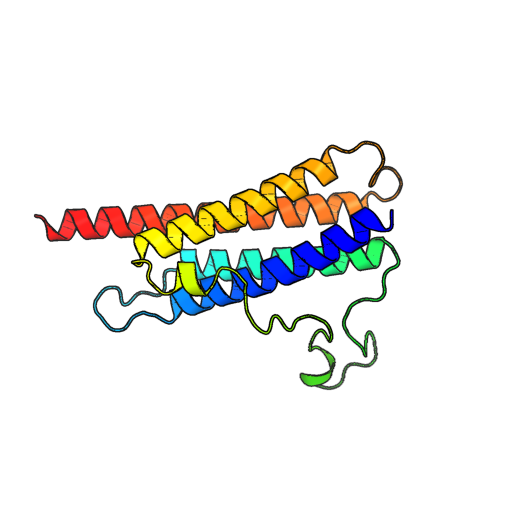86 ILE A C 1
ATOM 670 O O . ILE A 1 86 ? 2.335 -15.645 3.152 1.00 49.16 86 ILE A O 1
ATOM 674 N N . SER A 1 87 ? 0.572 -17.022 3.365 1.00 43.16 87 SER A N 1
ATOM 675 C CA . SER A 1 87 ? 1.277 -18.202 2.855 1.00 43.16 87 SER A CA 1
ATOM 676 C C . SER A 1 87 ? 1.368 -18.204 1.331 1.00 43.16 87 SER A C 1
ATOM 678 O O . SER A 1 87 ? 2.336 -18.738 0.808 1.00 43.16 87 SER A O 1
ATOM 680 N N . GLU A 1 88 ? 0.390 -17.610 0.639 1.00 47.78 88 GLU A N 1
ATOM 681 C CA . GLU A 1 88 ? 0.324 -17.487 -0.823 1.00 47.78 88 GLU A CA 1
ATOM 682 C C . GLU A 1 88 ? -0.512 -16.238 -1.150 1.00 47.78 88 GLU A C 1
ATOM 684 O O . GLU A 1 88 ? -1.665 -16.135 -0.716 1.00 47.78 88 GLU A O 1
ATOM 689 N N . PHE A 1 89 ? 0.046 -15.251 -1.857 1.00 54.00 89 PHE A N 1
ATOM 690 C CA . PHE A 1 89 ? -0.782 -14.165 -2.386 1.00 54.00 89 PHE A CA 1
ATOM 691 C C . PHE A 1 89 ? -1.533 -14.745 -3.591 1.00 54.00 89 PHE A C 1
ATOM 693 O O . PHE A 1 89 ? -0.895 -15.204 -4.531 1.00 54.00 89 PHE A O 1
ATOM 700 N N . GLU A 1 90 ? -2.870 -14.765 -3.586 1.00 51.78 90 GLU A N 1
ATOM 701 C CA . GLU A 1 90 ? -3.664 -15.495 -4.603 1.00 51.78 90 GLU A CA 1
ATOM 702 C C . GLU A 1 90 ? -3.351 -15.086 -6.065 1.00 51.78 90 GLU A C 1
ATOM 704 O O . GLU A 1 90 ? -3.585 -15.864 -6.987 1.00 51.78 90 GLU A O 1
ATOM 709 N N . ASP A 1 91 ? -2.755 -13.908 -6.285 1.00 54.78 91 ASP A N 1
ATOM 710 C CA . ASP A 1 91 ? -2.343 -13.394 -7.602 1.00 54.78 91 ASP A CA 1
ATOM 711 C C . ASP A 1 91 ? -0.845 -13.572 -7.943 1.00 54.78 91 ASP A C 1
ATOM 713 O O . ASP A 1 91 ? -0.379 -13.131 -8.999 1.00 54.78 91 ASP A O 1
ATOM 717 N N . GLU A 1 92 ? -0.064 -14.231 -7.088 1.00 54.47 92 GLU A N 1
ATOM 718 C CA . GLU A 1 92 ? 1.389 -14.398 -7.240 1.00 54.47 92 GLU A CA 1
ATOM 719 C C . GLU A 1 92 ? 1.761 -15.178 -8.514 1.00 54.47 92 GLU A C 1
ATOM 721 O O . GLU A 1 92 ? 2.706 -14.816 -9.221 1.00 54.47 92 GLU A O 1
ATOM 726 N N . ALA A 1 93 ? 0.934 -16.158 -8.900 1.00 53.50 93 ALA A N 1
ATOM 727 C CA . ALA A 1 93 ? 1.075 -16.897 -10.156 1.00 53.50 93 ALA A CA 1
ATOM 728 C C . ALA A 1 93 ? 0.914 -15.997 -11.399 1.00 53.50 93 ALA A C 1
ATOM 730 O O . ALA A 1 93 ? 1.620 -16.167 -12.388 1.00 53.50 93 ALA A O 1
ATOM 731 N N . SER A 1 94 ? 0.029 -14.993 -11.345 1.00 63.34 94 SER A N 1
ATOM 732 C CA . SER A 1 94 ? -0.139 -14.007 -12.424 1.00 63.34 94 SER A CA 1
ATOM 733 C C . SER A 1 94 ? 1.003 -12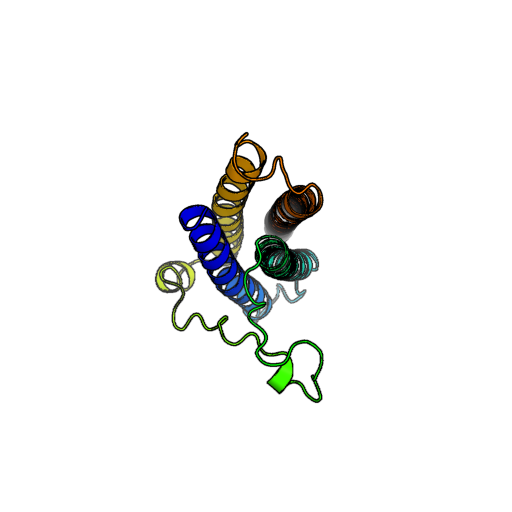.991 -12.444 1.00 63.34 94 SER A C 1
ATOM 735 O O . SER A 1 94 ? 1.330 -12.461 -13.508 1.00 63.34 94 SER A O 1
ATOM 737 N N . TYR A 1 95 ? 1.607 -12.698 -11.288 1.00 65.50 95 TYR A N 1
ATOM 738 C CA . TYR A 1 95 ? 2.712 -11.752 -11.148 1.00 65.50 95 TYR A CA 1
ATOM 739 C C . TYR A 1 95 ? 4.048 -12.322 -11.646 1.00 65.50 95 TYR A C 1
ATOM 741 O O . TYR A 1 95 ? 4.792 -11.608 -12.324 1.00 65.50 95 TYR A O 1
ATOM 749 N N . GLY A 1 96 ? 4.341 -13.596 -11.363 1.00 69.69 96 GLY A N 1
ATOM 750 C CA . GLY A 1 96 ? 5.618 -14.249 -11.682 1.00 69.69 96 GLY A CA 1
ATOM 751 C C . GLY A 1 96 ? 6.032 -14.133 -13.153 1.00 69.69 96 GLY A C 1
ATOM 752 O O . GLY A 1 96 ? 7.161 -13.717 -13.435 1.00 69.69 96 GLY A O 1
ATOM 753 N N . ASP A 1 97 ? 5.087 -14.381 -14.064 1.00 75.75 97 ASP A N 1
ATOM 754 C CA . ASP A 1 97 ? 5.301 -14.438 -15.520 1.00 75.75 97 ASP A CA 1
ATOM 755 C C . ASP A 1 97 ? 5.415 -13.064 -16.206 1.00 75.75 97 ASP A C 1
ATOM 757 O O . ASP A 1 97 ? 5.721 -12.970 -17.397 1.00 75.75 97 ASP A O 1
ATOM 761 N N . LYS A 1 98 ? 5.157 -11.968 -15.482 1.00 77.06 98 LYS A N 1
ATOM 762 C CA . LYS A 1 98 ? 5.168 -10.614 -16.052 1.00 77.06 98 LYS A CA 1
ATOM 763 C C . LYS A 1 98 ? 6.591 -10.083 -16.235 1.00 77.06 98 LYS A C 1
ATOM 765 O O . LYS A 1 98 ? 7.477 -10.302 -15.405 1.00 77.06 98 LYS A O 1
ATOM 770 N N . ASN A 1 99 ? 6.800 -9.301 -17.296 1.00 81.75 99 ASN A N 1
ATOM 771 C CA . ASN A 1 99 ? 8.031 -8.524 -17.448 1.00 81.75 99 ASN A CA 1
ATOM 772 C C . ASN A 1 99 ? 8.095 -7.383 -16.412 1.00 81.75 99 ASN A C 1
ATOM 774 O O . ASN A 1 99 ? 7.096 -7.050 -15.777 1.00 81.75 99 ASN A O 1
ATOM 778 N N . HIS A 1 100 ? 9.262 -6.761 -16.236 1.00 80.19 100 HIS A N 1
ATOM 779 C CA . HIS A 1 100 ? 9.457 -5.738 -15.201 1.00 80.19 100 HIS A CA 1
ATOM 780 C C . HIS A 1 100 ? 8.466 -4.558 -15.308 1.00 80.19 100 HIS A C 1
ATOM 782 O O . HIS A 1 100 ? 7.874 -4.167 -14.308 1.00 80.19 100 HIS A O 1
ATOM 788 N N . ILE A 1 101 ? 8.190 -4.056 -16.519 1.00 83.88 101 ILE A N 1
ATOM 789 C CA . ILE A 1 101 ? 7.216 -2.971 -16.754 1.00 83.88 101 ILE A CA 1
ATOM 790 C C . ILE A 1 101 ? 5.805 -3.406 -16.340 1.00 83.88 101 ILE A C 1
ATOM 792 O O . ILE A 1 101 ? 5.094 -2.679 -15.650 1.00 83.88 101 ILE A O 1
ATOM 796 N N . GLN A 1 102 ? 5.405 -4.612 -16.741 1.00 82.38 102 GLN A N 1
ATOM 797 C CA . GLN A 1 102 ? 4.112 -5.195 -16.403 1.00 82.38 102 GLN A CA 1
ATOM 798 C C . GLN A 1 102 ? 3.982 -5.451 -14.898 1.00 82.38 102 GLN A C 1
ATOM 800 O O . GLN A 1 102 ? 2.898 -5.261 -14.359 1.00 82.38 102 GLN A O 1
ATOM 805 N N . LYS A 1 103 ? 5.063 -5.847 -14.214 1.00 84.00 103 LYS A N 1
ATOM 806 C CA . LYS A 1 103 ? 5.101 -6.000 -12.751 1.00 84.00 103 LYS A CA 1
ATOM 807 C C . LYS A 1 103 ? 4.888 -4.658 -12.053 1.00 84.00 103 LYS A C 1
ATOM 809 O O . LYS A 1 103 ? 4.027 -4.565 -11.181 1.00 84.00 103 LYS A O 1
ATOM 814 N N . VAL A 1 104 ? 5.600 -3.613 -12.483 1.00 85.06 104 VAL A N 1
ATOM 815 C CA . VAL A 1 104 ? 5.457 -2.255 -11.934 1.00 85.06 104 VAL A CA 1
ATOM 816 C C . VAL A 1 104 ? 4.038 -1.717 -12.151 1.00 85.06 104 VAL A C 1
ATOM 818 O O . VAL A 1 104 ? 3.414 -1.247 -11.199 1.00 85.06 104 VAL A O 1
ATOM 821 N N . ASP A 1 105 ? 3.490 -1.800 -13.370 1.00 86.38 105 ASP A N 1
ATOM 822 C CA . ASP A 1 105 ? 2.138 -1.287 -13.631 1.00 86.38 105 ASP A CA 1
ATOM 823 C C . ASP A 1 105 ? 1.056 -2.121 -12.933 1.00 86.38 105 ASP A C 1
ATOM 825 O O . ASP A 1 105 ? 0.104 -1.553 -12.397 1.00 86.38 105 ASP A O 1
ATOM 829 N N . TRP A 1 106 ? 1.222 -3.444 -12.846 1.00 88.12 106 TRP A N 1
ATOM 830 C CA . TRP A 1 106 ? 0.308 -4.300 -12.089 1.00 88.12 106 TRP A CA 1
ATOM 831 C C . TRP A 1 106 ? 0.285 -3.919 -10.603 1.00 88.12 106 TRP A C 1
ATOM 833 O O . TRP A 1 106 ? -0.794 -3.680 -10.060 1.00 88.12 106 TRP A O 1
ATOM 843 N N . LEU A 1 107 ? 1.451 -3.750 -9.965 1.00 86.94 107 LEU A N 1
ATOM 844 C CA . LEU A 1 107 ? 1.543 -3.300 -8.567 1.00 86.94 107 LEU A CA 1
ATOM 845 C C . LEU A 1 107 ? 0.899 -1.924 -8.375 1.00 86.94 107 LEU A C 1
ATOM 847 O O . LEU A 1 107 ? 0.139 -1.703 -7.430 1.00 86.94 107 LEU A O 1
ATOM 851 N N . ARG A 1 108 ? 1.135 -1.003 -9.314 1.00 90.06 108 ARG A N 1
ATOM 852 C CA . ARG A 1 108 ? 0.532 0.334 -9.315 1.00 90.06 108 ARG A CA 1
ATOM 853 C C . ARG A 1 108 ? -0.999 0.273 -9.389 1.00 90.06 108 ARG A C 1
ATOM 855 O O . ARG A 1 108 ? -1.678 1.068 -8.731 1.00 90.06 108 ARG A O 1
ATOM 862 N N . GLN A 1 109 ? -1.553 -0.643 -10.183 1.00 89.75 109 GLN A N 1
ATOM 863 C CA . GLN A 1 109 ? -2.996 -0.865 -10.290 1.00 89.75 109 GLN A CA 1
ATOM 864 C C . GLN A 1 109 ? -3.567 -1.529 -9.030 1.00 89.75 109 GLN A C 1
ATOM 866 O O . GLN A 1 109 ? -4.563 -1.031 -8.501 1.00 89.75 109 GLN A O 1
ATOM 871 N N . ALA A 1 110 ? -2.911 -2.567 -8.503 1.00 87.25 110 ALA A N 1
ATOM 872 C CA . ALA A 1 110 ? -3.322 -3.279 -7.291 1.00 87.25 110 ALA A CA 1
ATOM 873 C C . ALA A 1 110 ? -3.386 -2.343 -6.070 1.00 87.25 110 ALA A C 1
ATOM 875 O O . ALA A 1 110 ? -4.420 -2.242 -5.405 1.00 87.25 110 ALA A O 1
ATOM 876 N N . ILE A 1 111 ? -2.343 -1.533 -5.848 1.00 89.00 111 ILE A N 1
ATOM 877 C CA . ILE A 1 111 ? -2.344 -0.471 -4.824 1.00 89.00 111 ILE A CA 1
ATOM 878 C C . ILE A 1 111 ? -3.488 0.528 -5.075 1.00 89.00 111 ILE A C 1
ATOM 880 O O . ILE A 1 111 ? -4.135 1.012 -4.143 1.00 89.00 111 ILE A O 1
ATOM 884 N N . GLY A 1 112 ? -3.782 0.822 -6.344 1.00 87.94 112 GLY A N 1
ATOM 885 C CA . GLY A 1 112 ? -4.891 1.679 -6.753 1.00 87.94 112 GLY A CA 1
ATOM 886 C C . GLY A 1 112 ? -6.273 1.176 -6.325 1.00 87.94 112 GLY A C 1
ATOM 887 O O . GLY A 1 112 ? -7.102 1.997 -5.924 1.00 87.94 112 GLY A O 1
ATOM 888 N N . VAL A 1 113 ? -6.512 -0.137 -6.371 1.00 89.12 113 VAL A N 1
ATOM 889 C CA . VAL A 1 113 ? -7.767 -0.759 -5.914 1.00 89.12 113 VAL A CA 1
ATOM 890 C C . VAL A 1 113 ? -7.946 -0.540 -4.413 1.00 89.12 113 VAL A C 1
ATOM 892 O O . VAL A 1 113 ? -8.974 -0.012 -3.980 1.00 89.12 113 VAL A O 1
ATOM 895 N N . HIS A 1 114 ? -6.918 -0.847 -3.621 1.00 87.31 114 HIS A N 1
ATOM 896 C CA . HIS A 1 114 ? -6.951 -0.674 -2.167 1.00 87.31 114 HIS A CA 1
ATOM 897 C C . HIS A 1 114 ? -7.084 0.788 -1.744 1.00 87.31 114 HIS A C 1
ATOM 899 O O . HIS A 1 114 ? -7.858 1.116 -0.846 1.00 87.31 114 HIS A O 1
ATOM 905 N N . LYS A 1 115 ? -6.413 1.704 -2.446 1.00 88.56 115 LYS A N 1
ATOM 906 C CA . LYS A 1 115 ? -6.602 3.146 -2.254 1.00 88.56 115 LYS A CA 1
ATOM 907 C C . LYS A 1 115 ? -8.066 3.563 -2.447 1.00 88.56 115 LYS A C 1
ATOM 909 O O . LYS A 1 115 ? -8.572 4.384 -1.680 1.00 88.56 115 LYS A O 1
ATOM 914 N N . GLY A 1 116 ? -8.745 3.013 -3.457 1.00 85.88 116 GLY A N 1
ATOM 915 C CA . GLY A 1 116 ? -10.169 3.255 -3.700 1.00 85.88 116 GLY A CA 1
ATOM 916 C C . GLY A 1 116 ? -11.053 2.764 -2.551 1.00 85.88 116 GLY A C 1
ATOM 917 O O . GLY A 1 116 ? -11.942 3.491 -2.111 1.00 85.88 116 GLY A O 1
ATOM 918 N N . GLN A 1 117 ? -10.758 1.580 -2.007 1.00 85.31 117 GLN A N 1
ATOM 919 C CA . GLN A 1 117 ? -11.453 1.031 -0.835 1.00 85.31 117 GLN A CA 1
ATOM 920 C C . GLN A 1 117 ? -11.288 1.933 0.401 1.00 85.31 117 GLN A C 1
ATOM 922 O O . GLN A 1 117 ? -12.267 2.254 1.073 1.00 85.31 117 GLN A O 1
ATOM 927 N N . VAL A 1 118 ? -10.071 2.420 0.667 1.00 85.94 118 VAL A N 1
ATOM 928 C CA . VAL A 1 118 ? -9.787 3.319 1.802 1.00 85.94 118 VAL A CA 1
ATOM 929 C C . VAL A 1 118 ? -10.506 4.665 1.652 1.00 85.94 118 VAL A C 1
ATOM 931 O O . VAL A 1 118 ? -11.030 5.203 2.629 1.00 85.94 118 VAL A O 1
ATOM 934 N N . LEU A 1 119 ? -10.599 5.202 0.430 1.00 84.31 119 LEU A N 1
ATOM 935 C CA . LEU A 1 119 ? -11.340 6.439 0.167 1.00 84.31 119 LEU A CA 1
ATOM 936 C C . LEU A 1 119 ? -12.824 6.296 0.538 1.00 84.31 119 LEU A C 1
ATOM 938 O O . LEU A 1 119 ? -13.387 7.188 1.175 1.00 84.31 119 LEU A O 1
ATOM 942 N N . GLN A 1 120 ? -13.444 5.155 0.225 1.00 82.75 120 GLN A N 1
ATOM 943 C CA . GLN A 1 120 ? -14.839 4.888 0.591 1.00 82.75 120 GLN A CA 1
ATOM 944 C C . GLN A 1 120 ? -15.047 4.889 2.112 1.00 82.75 120 GLN A C 1
ATOM 946 O O . GLN A 1 120 ? -16.071 5.373 2.596 1.00 82.75 120 GLN A O 1
ATOM 951 N N . TRP A 1 121 ? -14.063 4.420 2.887 1.00 81.50 121 TRP A N 1
ATOM 952 C CA . TRP A 1 121 ? -14.128 4.473 4.350 1.00 81.50 121 TRP A CA 1
ATOM 953 C C . TRP A 1 121 ? -14.118 5.901 4.891 1.00 81.50 121 TRP A C 1
ATOM 955 O O . TRP A 1 121 ? -14.799 6.175 5.878 1.00 81.50 121 TRP A O 1
ATOM 965 N N . SER A 1 122 ? -13.383 6.805 4.238 1.00 72.75 122 SER A N 1
ATOM 966 C CA . SER A 1 122 ? -13.310 8.219 4.624 1.00 72.75 122 SER A CA 1
ATOM 967 C C . SER A 1 122 ? -14.588 9.002 4.299 1.00 72.75 122 SER A C 1
ATOM 969 O O . SER A 1 122 ? -14.911 9.967 4.985 1.00 72.75 122 SER A O 1
ATOM 971 N N . MET A 1 123 ? -15.329 8.568 3.274 1.00 71.44 123 MET A N 1
ATOM 972 C CA . MET A 1 123 ? -16.548 9.230 2.798 1.00 71.44 123 MET A CA 1
ATOM 973 C C . MET A 1 123 ? -17.825 8.706 3.465 1.00 71.44 123 MET A C 1
ATOM 975 O O . MET A 1 123 ? -18.881 9.313 3.314 1.00 71.44 123 MET A O 1
ATOM 979 N N . SER A 1 124 ? -17.755 7.585 4.189 1.00 69.25 124 SER A N 1
ATOM 980 C CA . SER A 1 124 ? -18.919 6.998 4.853 1.00 69.25 124 SER A CA 1
ATOM 981 C C . SER A 1 124 ? -19.256 7.759 6.148 1.00 69.25 124 SER A C 1
ATOM 983 O O . SER A 1 124 ? -18.488 7.694 7.117 1.00 69.25 124 SER A O 1
ATOM 985 N N . PRO A 1 125 ? -20.426 8.425 6.228 1.00 57.38 125 PRO A N 1
ATOM 986 C CA . PRO A 1 125 ? -20.812 9.264 7.366 1.00 57.38 125 PRO A CA 1
ATOM 987 C C . PRO A 1 125 ? -21.084 8.481 8.661 1.00 57.38 125 PRO A C 1
ATOM 989 O O . PRO A 1 125 ? -21.346 9.084 9.694 1.00 57.38 125 PRO A O 1
ATOM 992 N N . HIS A 1 126 ? -21.015 7.147 8.648 1.00 57.84 126 HIS A N 1
ATOM 993 C CA . HIS A 1 126 ? -21.284 6.312 9.824 1.00 57.84 126 HIS A CA 1
ATOM 994 C C . HIS A 1 126 ? -20.042 5.635 10.412 1.00 57.84 126 HIS A C 1
ATOM 996 O O . HIS A 1 126 ? -20.132 5.038 11.484 1.00 57.84 126 HIS A O 1
ATOM 1002 N N . THR A 1 127 ? -18.883 5.710 9.748 1.00 58.44 127 THR A N 1
ATOM 1003 C CA . THR A 1 127 ? -17.746 4.849 10.111 1.00 58.44 127 THR A CA 1
ATOM 1004 C C . THR A 1 127 ? -16.826 5.468 11.170 1.00 58.44 127 THR A C 1
ATOM 1006 O O . THR A 1 127 ? -16.315 4.737 12.012 1.00 58.44 127 THR A O 1
ATOM 1009 N N . PHE A 1 128 ? -16.640 6.798 11.184 1.00 61.91 128 PHE A N 1
ATOM 1010 C CA . PHE A 1 128 ? -15.609 7.439 12.029 1.00 61.91 128 PHE A CA 1
ATOM 1011 C C . PHE A 1 128 ? -16.002 8.764 12.698 1.00 61.91 128 PHE A C 1
ATOM 1013 O O . PHE A 1 128 ? -15.154 9.408 13.310 1.00 61.91 128 PHE A O 1
ATOM 1020 N N . VAL A 1 129 ? -17.280 9.157 12.663 1.00 55.28 129 VAL A N 1
ATOM 1021 C CA . VAL A 1 129 ? -17.758 10.448 13.213 1.00 55.28 129 VAL A CA 1
ATOM 1022 C C . VAL A 1 129 ? -17.459 10.624 14.712 1.00 55.28 129 VAL A C 1
ATOM 1024 O O . VAL A 1 129 ? -17.410 11.745 15.206 1.00 55.28 129 VAL A O 1
ATOM 1027 N N . ILE A 1 130 ? -17.191 9.535 15.437 1.00 56.38 130 ILE A N 1
ATOM 1028 C CA . ILE A 1 130 ? -16.976 9.547 16.890 1.00 56.38 130 ILE A CA 1
ATOM 1029 C C . ILE A 1 130 ? -15.474 9.568 17.259 1.00 56.38 130 ILE A C 1
ATOM 1031 O O . ILE A 1 130 ? -15.129 9.901 18.389 1.00 56.38 130 ILE A O 1
ATOM 1035 N N . ASN A 1 131 ? -14.555 9.271 16.326 1.00 73.00 131 ASN A N 1
ATOM 1036 C CA . ASN A 1 131 ? -13.118 9.187 16.619 1.00 73.00 131 ASN A CA 1
ATOM 1037 C C . ASN A 1 131 ? -12.272 9.888 15.538 1.00 73.00 131 ASN A C 1
ATOM 1039 O O . ASN A 1 131 ? -11.890 9.286 14.533 1.00 73.00 131 ASN A O 1
ATOM 1043 N N . GLN A 1 132 ? -11.933 11.162 15.779 1.00 79.50 132 GLN A N 1
ATOM 1044 C CA . GLN A 1 132 ? -11.075 11.969 14.895 1.00 79.50 132 GLN A CA 1
ATOM 1045 C C . GLN A 1 132 ? -9.716 11.311 14.617 1.00 79.50 132 GLN A C 1
ATOM 1047 O O . GLN A 1 132 ? -9.171 11.444 13.524 1.00 79.50 132 GLN A O 1
ATOM 1052 N N . HIS A 1 133 ? -9.176 10.566 15.580 1.00 82.94 133 HIS A N 1
ATOM 1053 C CA . HIS A 1 133 ? -7.895 9.890 15.422 1.00 82.94 133 HIS A CA 1
ATOM 1054 C C . HIS A 1 133 ? -8.000 8.673 14.490 1.00 82.94 133 HIS A C 1
ATOM 1056 O O . HIS A 1 133 ? -7.091 8.414 13.703 1.00 82.94 133 HIS A O 1
ATOM 1062 N N . ALA A 1 134 ? -9.135 7.971 14.495 1.00 83.44 134 ALA A N 1
ATOM 1063 C CA . ALA A 1 134 ? -9.413 6.924 13.516 1.00 83.44 134 ALA A CA 1
ATOM 1064 C C . ALA A 1 134 ? -9.551 7.503 12.094 1.00 83.44 134 ALA A C 1
ATOM 1066 O O . ALA A 1 134 ? -8.993 6.944 11.150 1.00 83.44 134 ALA A O 1
ATOM 1067 N N . LEU A 1 135 ? -10.199 8.665 11.943 1.00 84.06 135 LEU A N 1
ATOM 1068 C CA . LEU A 1 135 ? -10.263 9.370 10.658 1.00 84.06 135 LEU A CA 1
ATOM 1069 C C . LEU A 1 135 ? -8.867 9.778 10.158 1.00 84.06 135 LEU A C 1
ATOM 1071 O O . LEU A 1 135 ? -8.552 9.579 8.985 1.00 84.06 135 LEU A O 1
ATOM 1075 N N . TRP A 1 136 ? -8.009 10.279 11.050 1.00 88.00 136 TRP A N 1
ATOM 1076 C CA . TRP A 1 136 ? -6.614 10.585 10.727 1.00 88.00 136 TRP A CA 1
ATOM 1077 C C . TRP A 1 136 ? -5.852 9.345 10.245 1.00 88.00 136 TRP A C 1
ATOM 1079 O O . TRP A 1 136 ? -5.151 9.408 9.239 1.00 88.00 136 TRP A O 1
ATOM 1089 N N . CYS A 1 137 ? -6.030 8.193 10.900 1.00 89.12 137 CYS A N 1
ATOM 1090 C CA . CYS A 1 137 ? -5.402 6.945 10.461 1.00 89.12 137 CYS A CA 1
ATOM 1091 C C . CYS A 1 137 ? -5.843 6.556 9.040 1.00 89.12 137 CYS A C 1
ATOM 1093 O O . CYS A 1 137 ? -5.001 6.200 8.223 1.00 89.12 137 CYS A O 1
ATOM 1095 N N . VAL A 1 138 ? -7.137 6.676 8.714 1.00 89.38 138 VAL A N 1
ATOM 1096 C CA . VAL A 1 138 ? -7.651 6.421 7.354 1.00 89.38 138 VAL A CA 1
ATOM 1097 C C . VAL A 1 138 ? -7.007 7.358 6.328 1.00 89.38 138 VAL A C 1
ATOM 1099 O O . VAL A 1 138 ? -6.582 6.904 5.266 1.00 89.38 138 VAL A O 1
ATOM 1102 N N . GLN A 1 139 ? -6.879 8.647 6.652 1.00 90.12 139 GLN A N 1
ATOM 1103 C CA . GLN A 1 139 ? -6.198 9.614 5.786 1.00 90.12 139 GLN A CA 1
ATOM 1104 C C . GLN A 1 139 ? -4.728 9.246 5.567 1.00 90.12 139 GLN A C 1
ATOM 1106 O O . GLN A 1 139 ? -4.256 9.281 4.434 1.00 90.12 139 GLN A O 1
ATOM 1111 N N . GLN A 1 140 ? -4.015 8.841 6.621 1.00 93.12 140 GLN A N 1
ATOM 1112 C CA . GLN A 1 140 ? -2.618 8.421 6.513 1.00 93.12 140 GLN A CA 1
ATOM 1113 C C . GLN A 1 140 ? -2.457 7.176 5.636 1.00 93.12 140 GLN A C 1
ATOM 1115 O O . GLN A 1 140 ? -1.565 7.151 4.792 1.00 93.12 140 GLN A O 1
ATOM 1120 N N . ILE A 1 141 ? -3.343 6.180 5.758 1.00 93.12 141 ILE A N 1
ATOM 1121 C CA . ILE A 1 141 ? -3.348 5.013 4.859 1.00 93.12 141 ILE A CA 1
ATOM 1122 C C . ILE A 1 141 ? -3.507 5.482 3.407 1.00 93.12 141 ILE A C 1
ATOM 1124 O O . ILE A 1 141 ? -2.728 5.094 2.540 1.00 93.12 141 ILE A O 1
ATOM 1128 N N . TRP A 1 142 ? -4.480 6.353 3.132 1.00 93.69 142 TRP A N 1
ATOM 1129 C CA . TRP A 1 142 ? -4.743 6.840 1.776 1.00 93.69 142 TRP A CA 1
ATOM 1130 C C . TRP A 1 142 ? -3.576 7.638 1.172 1.00 93.69 142 TRP A C 1
ATOM 1132 O O . TRP A 1 142 ? -3.263 7.457 -0.010 1.00 93.69 142 TRP A O 1
ATOM 1142 N N . ILE A 1 143 ? -2.927 8.495 1.970 1.00 94.19 143 ILE A N 1
ATOM 1143 C CA . ILE A 1 143 ? -1.744 9.265 1.556 1.00 94.19 143 ILE A CA 1
ATOM 1144 C C . ILE A 1 143 ? -0.626 8.300 1.164 1.00 94.19 143 ILE A C 1
ATOM 1146 O O . ILE A 1 143 ? -0.144 8.355 0.038 1.00 94.19 143 ILE A O 1
ATOM 1150 N N . ARG A 1 144 ? -0.304 7.333 2.029 1.00 95.75 144 ARG A N 1
ATOM 1151 C CA . ARG A 1 144 ? 0.774 6.366 1.782 1.00 95.75 144 ARG A CA 1
ATOM 1152 C C . ARG A 1 144 ? 0.534 5.505 0.546 1.00 95.75 144 ARG A C 1
ATOM 1154 O O . ARG A 1 144 ? 1.433 5.329 -0.265 1.00 95.75 144 ARG A O 1
ATOM 1161 N N . LEU A 1 145 ? -0.695 5.036 0.325 1.00 93.62 145 LEU A N 1
ATOM 1162 C CA . LEU A 1 145 ? -1.022 4.306 -0.907 1.00 93.62 145 LEU A CA 1
ATOM 1163 C C . LEU A 1 145 ? -0.956 5.197 -2.155 1.00 93.62 145 LEU A C 1
ATOM 1165 O O . LEU A 1 145 ? -0.685 4.709 -3.252 1.00 93.62 145 LEU A O 1
ATOM 1169 N N . THR A 1 146 ? -1.211 6.498 -2.018 1.00 93.69 146 THR A N 1
ATOM 1170 C CA . THR A 1 146 ? -1.044 7.453 -3.118 1.00 93.69 146 THR A CA 1
ATOM 1171 C C . THR A 1 146 ? 0.433 7.672 -3.440 1.00 93.69 146 THR A C 1
ATOM 1173 O O . THR A 1 146 ? 0.792 7.584 -4.614 1.00 93.69 146 THR A O 1
ATOM 1176 N N . ASP A 1 147 ? 1.270 7.871 -2.425 1.00 93.69 147 ASP A N 1
ATOM 1177 C CA . ASP A 1 147 ? 2.714 8.086 -2.571 1.00 93.69 147 ASP A CA 1
ATOM 1178 C C . ASP A 1 147 ? 3.415 6.844 -3.139 1.00 93.69 147 ASP A C 1
ATOM 1180 O O . ASP A 1 147 ? 4.181 6.948 -4.101 1.00 93.69 147 ASP A O 1
ATOM 1184 N N . ALA A 1 148 ? 3.050 5.647 -2.664 1.00 93.25 148 ALA A N 1
ATOM 1185 C CA . ALA A 1 148 ? 3.552 4.392 -3.219 1.00 93.25 148 ALA A CA 1
ATOM 1186 C C . ALA A 1 148 ? 3.223 4.259 -4.713 1.00 93.25 148 ALA A C 1
ATOM 1188 O O . ALA A 1 148 ? 4.069 3.907 -5.536 1.00 93.25 148 ALA A O 1
ATOM 1189 N N . ARG A 1 149 ? 1.985 4.597 -5.089 1.00 93.25 149 ARG A N 1
ATOM 1190 C CA . ARG A 1 149 ? 1.532 4.537 -6.480 1.00 93.25 149 ARG A CA 1
ATOM 1191 C C . ARG A 1 149 ? 2.222 5.585 -7.361 1.00 93.25 149 ARG A C 1
ATOM 1193 O O . ARG A 1 149 ? 2.461 5.314 -8.538 1.00 93.25 149 ARG A O 1
ATOM 1200 N N . MET A 1 150 ? 2.519 6.764 -6.814 1.00 94.31 150 MET A N 1
ATOM 1201 C CA . MET A 1 150 ? 3.274 7.812 -7.505 1.00 94.31 150 MET A CA 1
ATOM 1202 C C . MET A 1 150 ? 4.717 7.370 -7.755 1.00 94.31 150 MET A C 1
ATOM 1204 O O . MET A 1 150 ? 5.182 7.459 -8.887 1.00 94.31 150 MET A O 1
ATOM 1208 N N . SER A 1 151 ? 5.373 6.806 -6.740 1.00 92.44 151 SER A N 1
ATOM 1209 C CA . SER A 1 151 ? 6.738 6.286 -6.844 1.00 92.44 151 SER A CA 1
ATOM 1210 C C . SER A 1 151 ? 6.854 5.191 -7.913 1.00 92.44 151 SER A C 1
ATOM 1212 O O . SER A 1 151 ? 7.710 5.271 -8.790 1.00 92.44 151 SER A O 1
ATOM 1214 N N . LEU A 1 152 ? 5.919 4.234 -7.961 1.00 89.56 152 LEU A N 1
ATOM 1215 C CA . LEU A 1 152 ? 5.878 3.246 -9.052 1.00 89.56 152 LEU A CA 1
ATOM 1216 C C . LEU A 1 152 ? 5.634 3.882 -10.434 1.00 89.56 152 LEU A C 1
ATOM 1218 O O . LEU A 1 152 ? 6.106 3.374 -11.446 1.00 89.56 152 LEU A O 1
ATOM 1222 N N . GLY A 1 153 ? 4.904 4.999 -10.500 1.00 90.75 153 GLY A N 1
ATOM 1223 C CA . GLY A 1 153 ? 4.726 5.763 -11.737 1.00 90.75 153 GLY A CA 1
ATOM 1224 C C . GLY A 1 153 ? 6.026 6.398 -12.236 1.00 90.75 153 GLY A C 1
ATOM 1225 O O . GLY A 1 153 ? 6.305 6.351 -13.433 1.00 90.75 153 GLY A O 1
ATOM 1226 N N . PHE A 1 154 ? 6.840 6.938 -11.329 1.00 90.19 154 PHE A N 1
ATOM 1227 C CA . PHE A 1 154 ? 8.168 7.444 -11.675 1.00 90.19 154 PHE A CA 1
ATOM 1228 C C . PHE A 1 154 ? 9.111 6.332 -12.119 1.00 90.19 154 PHE A C 1
ATOM 1230 O O . PHE A 1 154 ? 9.891 6.543 -13.045 1.00 90.19 154 PHE A O 1
ATOM 1237 N N . GLU A 1 155 ? 8.986 5.129 -11.556 1.00 86.81 155 GLU A N 1
ATOM 1238 C CA . GLU A 1 155 ? 9.773 3.994 -12.036 1.00 86.81 155 GLU A CA 1
ATOM 1239 C C . GLU A 1 155 ? 9.432 3.629 -13.488 1.00 86.81 155 GLU A C 1
ATOM 1241 O O . GLU A 1 155 ? 10.330 3.430 -14.305 1.00 86.81 155 GLU A O 1
ATOM 1246 N N . LEU A 1 156 ? 8.147 3.636 -13.863 1.00 86.56 156 LEU A N 1
ATOM 1247 C CA . LEU A 1 156 ? 7.744 3.446 -15.265 1.00 86.56 156 LEU A CA 1
ATOM 1248 C C . LEU A 1 156 ? 8.355 4.507 -16.187 1.00 86.56 156 LEU A C 1
ATOM 1250 O O . LEU A 1 156 ? 8.832 4.175 -17.274 1.00 86.56 156 LEU A O 1
ATOM 1254 N N . GLN A 1 157 ? 8.370 5.768 -15.750 1.00 87.00 157 GLN A N 1
ATOM 1255 C CA . GLN A 1 157 ? 8.998 6.850 -16.504 1.00 87.00 157 GLN A CA 1
ATOM 1256 C C . GLN A 1 157 ? 10.508 6.617 -16.662 1.00 87.00 157 GLN A C 1
ATOM 1258 O O . GLN A 1 157 ? 11.023 6.699 -17.777 1.00 87.00 157 GLN A O 1
ATOM 1263 N N . ARG A 1 158 ? 11.210 6.245 -15.584 1.00 83.94 158 ARG A N 1
ATOM 1264 C CA . ARG A 1 158 ? 12.649 5.932 -15.605 1.00 83.94 158 ARG A CA 1
ATOM 1265 C C . ARG A 1 158 ? 12.967 4.804 -16.586 1.00 83.94 158 ARG A C 1
ATOM 1267 O O . ARG A 1 158 ? 13.960 4.874 -17.314 1.00 83.94 158 ARG A O 1
ATOM 1274 N N . ILE A 1 159 ? 12.129 3.766 -16.622 1.00 83.75 159 ILE A N 1
ATOM 1275 C CA . ILE A 1 159 ? 12.277 2.654 -17.568 1.00 83.75 159 ILE A CA 1
ATOM 1276 C C . ILE A 1 159 ? 12.101 3.146 -19.012 1.00 83.75 159 ILE A C 1
ATOM 1278 O O . ILE A 1 159 ? 12.908 2.782 -19.871 1.00 83.75 159 ILE A O 1
ATOM 1282 N N . SER A 1 160 ? 11.107 4.003 -19.273 1.00 83.19 160 SER A N 1
ATOM 1283 C CA . SER A 1 160 ? 10.874 4.602 -20.597 1.00 83.19 160 SER A CA 1
ATOM 1284 C C . SER A 1 160 ? 12.084 5.409 -21.077 1.00 83.19 160 SER A C 1
ATOM 1286 O O . SER A 1 160 ? 12.609 5.158 -22.160 1.00 83.19 160 SER A O 1
ATOM 1288 N N . GLU A 1 161 ? 12.600 6.311 -20.239 1.00 84.44 161 GLU A N 1
ATOM 1289 C CA . GLU A 1 161 ? 13.751 7.162 -20.571 1.00 84.44 161 GLU A CA 1
ATOM 1290 C C . GLU A 1 161 ? 15.028 6.344 -20.841 1.00 84.44 161 GLU A C 1
ATOM 1292 O O . GLU A 1 161 ? 15.843 6.696 -21.698 1.00 84.44 161 GLU A O 1
ATOM 1297 N N . LYS A 1 162 ? 15.223 5.228 -20.123 1.00 80.81 162 LYS A N 1
ATOM 1298 C CA . LYS A 1 162 ? 16.348 4.307 -20.357 1.00 80.81 162 LYS A CA 1
ATOM 1299 C C . LYS A 1 162 ? 16.197 3.527 -21.666 1.00 80.81 162 LYS A C 1
ATOM 1301 O O . LYS A 1 162 ? 17.205 3.269 -22.324 1.00 80.81 162 LYS A O 1
ATOM 1306 N N . ALA A 1 163 ? 14.977 3.146 -22.043 1.00 77.00 163 ALA A N 1
ATOM 1307 C CA . ALA A 1 163 ? 14.713 2.459 -23.305 1.00 77.00 163 ALA A CA 1
ATOM 1308 C C . ALA A 1 163 ? 14.974 3.373 -24.514 1.00 77.00 163 ALA A C 1
ATOM 1310 O O . ALA A 1 163 ? 15.619 2.950 -25.472 1.00 77.00 163 ALA A O 1
ATOM 1311 N N . GLU A 1 164 ? 14.562 4.640 -24.435 1.00 73.44 164 GLU A N 1
ATOM 1312 C CA . GLU A 1 164 ? 14.795 5.642 -25.484 1.00 73.44 164 GLU A CA 1
ATOM 1313 C C . GLU A 1 164 ? 16.292 5.906 -25.703 1.00 73.44 164 GLU A C 1
ATOM 1315 O O . GLU A 1 164 ? 16.768 5.848 -26.840 1.00 73.44 164 GLU A O 1
ATOM 1320 N N . LYS A 1 165 ? 17.062 6.079 -24.619 1.00 72.00 165 LYS A N 1
ATOM 1321 C CA . LYS A 1 165 ? 18.522 6.288 -24.670 1.00 72.00 165 LYS A CA 1
ATOM 1322 C C . LYS A 1 165 ? 19.307 5.117 -25.267 1.00 72.00 165 LYS A C 1
ATOM 1324 O O . LYS A 1 165 ? 20.404 5.336 -25.756 1.00 72.00 165 LYS A O 1
ATOM 1329 N N . LYS A 1 166 ? 18.783 3.886 -25.222 1.00 62.69 166 LYS A N 1
ATOM 1330 C CA . LYS A 1 166 ? 19.412 2.712 -25.862 1.00 62.69 166 LYS A CA 1
ATOM 1331 C C . LYS A 1 166 ? 19.112 2.608 -27.364 1.00 62.69 166 LYS A C 1
ATOM 1333 O O . LYS A 1 166 ? 19.742 1.800 -28.038 1.00 62.69 166 LYS A O 1
ATOM 1338 N N . SER A 1 167 ? 18.146 3.375 -27.875 1.00 57.41 167 SER A N 1
ATOM 1339 C CA . SER A 1 167 ? 17.747 3.365 -29.293 1.00 57.41 167 SER A CA 1
ATOM 1340 C C . SER A 1 167 ? 18.459 4.416 -30.157 1.00 57.41 167 SER A C 1
ATOM 1342 O O . SER A 1 167 ? 18.283 4.412 -31.374 1.00 57.41 167 SER A O 1
ATOM 1344 N N . THR A 1 168 ? 19.239 5.306 -29.530 1.00 48.72 168 THR A N 1
ATOM 1345 C CA . THR A 1 168 ? 20.014 6.387 -30.168 1.00 48.72 168 THR A CA 1
ATOM 1346 C C . THR A 1 168 ? 21.497 6.046 -30.146 1.00 48.72 168 THR A C 1
ATOM 1348 O O . THR A 1 168 ? 22.175 6.328 -31.157 1.00 48.72 168 THR A O 1
#